Protein AF-A0A7C5A8G0-F1 (afdb_monomer_lite)

Structure (mmCIF, N/CA/C/O backbone):
data_AF-A0A7C5A8G0-F1
#
_entry.id   AF-A0A7C5A8G0-F1
#
loop_
_atom_site.group_PDB
_atom_site.id
_atom_site.type_symbol
_atom_site.label_atom_id
_atom_site.label_alt_id
_atom_site.label_comp_id
_atom_site.label_asym_id
_atom_site.label_entity_id
_atom_site.label_seq_id
_atom_site.pdbx_PDB_ins_code
_atom_site.Cartn_x
_atom_site.Cartn_y
_atom_site.Cartn_z
_atom_site.occupancy
_atom_site.B_iso_or_equiv
_atom_site.auth_seq_id
_atom_site.auth_comp_id
_atom_site.auth_asym_id
_atom_site.auth_atom_id
_atom_site.pdbx_PDB_model_num
ATOM 1 N N . TYR A 1 1 ? 2.448 8.445 12.279 1.00 67.62 1 TYR A N 1
ATOM 2 C CA . TYR A 1 1 ? 3.426 7.585 11.584 1.00 67.62 1 TYR A CA 1
ATOM 3 C C . TYR A 1 1 ? 4.243 8.452 10.649 1.00 67.62 1 TYR A C 1
ATOM 5 O O . TYR A 1 1 ? 3.678 9.386 10.097 1.00 67.62 1 TYR A O 1
ATOM 13 N N . ILE A 1 2 ? 5.535 8.166 10.499 1.00 77.94 2 ILE A N 1
ATOM 14 C CA . ILE A 1 2 ? 6.383 8.774 9.469 1.00 77.94 2 ILE A CA 1
ATOM 15 C C . ILE A 1 2 ? 6.802 7.627 8.556 1.00 77.94 2 ILE A C 1
ATOM 17 O O . ILE A 1 2 ? 7.380 6.653 9.036 1.00 77.94 2 ILE A O 1
ATOM 21 N N . LEU A 1 3 ? 6.428 7.706 7.281 1.00 83.38 3 LEU A N 1
ATOM 22 C CA . LEU A 1 3 ? 6.881 6.760 6.271 1.00 83.38 3 LEU A CA 1
ATOM 23 C C . LEU A 1 3 ? 8.239 7.234 5.772 1.00 83.38 3 LEU A C 1
ATOM 25 O O . LEU A 1 3 ? 8.398 8.407 5.437 1.00 83.38 3 LEU A O 1
ATOM 29 N N . ASP A 1 4 ? 9.204 6.325 5.720 1.00 85.75 4 ASP A N 1
ATOM 30 C CA . ASP A 1 4 ? 10.425 6.570 4.972 1.00 85.75 4 ASP A CA 1
ATOM 31 C C . ASP A 1 4 ? 10.067 6.402 3.492 1.00 85.75 4 ASP A C 1
ATOM 33 O O . ASP A 1 4 ? 10.243 5.334 2.920 1.00 85.75 4 ASP A O 1
ATOM 37 N N . GLU A 1 5 ? 9.540 7.457 2.864 1.00 86.88 5 GLU A N 1
ATOM 38 C CA . GLU A 1 5 ? 9.231 7.529 1.430 1.00 86.88 5 GLU A CA 1
ATOM 39 C C . GLU A 1 5 ? 9.776 8.818 0.820 1.00 86.88 5 GLU A C 1
ATOM 41 O O . GLU A 1 5 ? 9.661 9.888 1.412 1.00 86.88 5 GLU A O 1
ATOM 46 N N . SER A 1 6 ? 10.409 8.708 -0.348 1.00 86.44 6 SER A N 1
ATOM 47 C CA . SER A 1 6 ? 10.955 9.879 -1.049 1.00 86.44 6 SER A CA 1
ATOM 48 C C . SER A 1 6 ? 9.924 10.536 -1.964 1.00 86.44 6 SER A C 1
ATOM 50 O O . SER A 1 6 ? 10.071 11.706 -2.311 1.00 86.44 6 SER A O 1
ATOM 52 N N . TRP A 1 7 ? 8.898 9.783 -2.368 1.00 89.94 7 TRP A N 1
ATOM 53 C CA . TRP A 1 7 ? 7.901 10.204 -3.341 1.00 89.94 7 TRP A CA 1
ATOM 54 C C . TRP A 1 7 ? 6.642 9.323 -3.262 1.00 89.94 7 TRP A C 1
ATOM 56 O O . TRP A 1 7 ? 6.692 8.179 -2.808 1.00 89.94 7 TRP A O 1
ATOM 66 N N . SER A 1 8 ? 5.512 9.862 -3.721 1.00 91.69 8 SER A N 1
ATOM 67 C CA . SER A 1 8 ? 4.250 9.143 -3.901 1.00 91.69 8 SER A CA 1
ATOM 68 C C . SER A 1 8 ? 3.489 9.720 -5.089 1.00 91.69 8 SER A C 1
ATOM 70 O O . SER A 1 8 ? 3.433 10.938 -5.255 1.00 91.69 8 SER A O 1
ATOM 72 N N . ASP A 1 9 ? 2.814 8.857 -5.846 1.00 91.00 9 ASP A N 1
ATOM 73 C CA . ASP A 1 9 ? 1.920 9.257 -6.940 1.00 91.00 9 ASP A CA 1
ATOM 74 C C . ASP A 1 9 ? 0.760 10.157 -6.473 1.00 91.00 9 ASP A C 1
ATOM 76 O O . A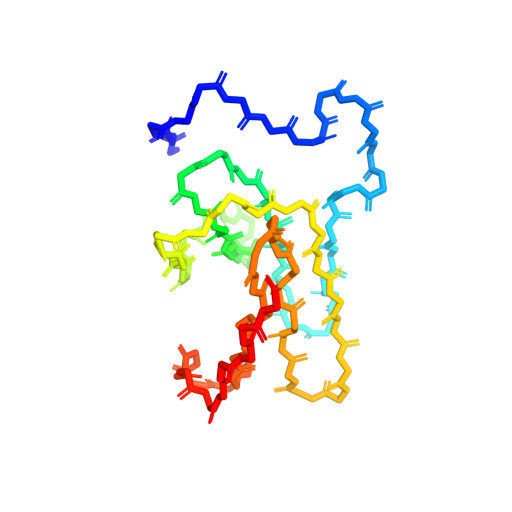SP A 1 9 ? 0.180 10.889 -7.275 1.00 91.00 9 ASP A O 1
ATOM 80 N N . ILE A 1 10 ? 0.429 10.144 -5.175 1.00 92.12 10 ILE A N 1
ATOM 81 C CA . ILE A 1 10 ? -0.599 11.022 -4.591 1.00 92.12 10 ILE A CA 1
ATOM 82 C C . ILE A 1 10 ? -0.219 12.502 -4.724 1.00 92.12 10 ILE A C 1
ATOM 84 O O . ILE A 1 10 ? -1.112 13.345 -4.819 1.00 92.12 10 ILE A O 1
ATOM 88 N N . LEU A 1 11 ? 1.081 12.821 -4.758 1.00 89.62 11 LEU A N 1
ATOM 89 C CA . LEU A 1 11 ? 1.562 14.193 -4.948 1.00 89.62 11 LEU A CA 1
ATOM 90 C C . LEU A 1 11 ? 1.151 14.757 -6.314 1.00 89.62 11 LEU A C 1
ATOM 92 O O . LEU A 1 11 ? 0.880 15.948 -6.423 1.00 89.62 11 LEU A O 1
ATOM 96 N N . GLU A 1 12 ? 1.065 13.893 -7.326 1.00 91.06 12 GLU A N 1
ATOM 97 C CA . GLU A 1 12 ? 0.687 14.260 -8.692 1.00 91.06 12 GLU A CA 1
ATOM 98 C C . GLU A 1 12 ? -0.824 14.113 -8.922 1.00 91.06 12 GLU A C 1
ATOM 100 O O . GLU A 1 12 ? -1.431 14.870 -9.680 1.00 91.06 12 GLU A O 1
ATOM 105 N N . THR A 1 13 ? -1.471 13.130 -8.279 1.00 90.06 13 THR A N 1
ATOM 106 C CA . THR A 1 13 ? -2.914 12.912 -8.428 1.00 90.06 13 THR A CA 1
ATOM 107 C C . THR A 1 13 ? -3.561 12.176 -7.259 1.00 90.06 13 THR A C 1
ATOM 109 O O . THR A 1 13 ? -3.197 11.060 -6.889 1.00 90.06 13 THR A O 1
ATOM 112 N N . HIS A 1 14 ? -4.647 12.755 -6.743 1.00 86.75 14 HIS A N 1
ATOM 113 C CA . HIS A 1 14 ? -5.449 12.160 -5.674 1.00 86.75 14 HIS A CA 1
ATOM 114 C C . HIS A 1 14 ? -6.084 10.809 -6.050 1.00 86.75 14 HIS A C 1
ATOM 116 O O . HIS A 1 14 ? -6.417 10.039 -5.157 1.00 86.75 14 HIS A O 1
ATOM 122 N N . HIS A 1 15 ? -6.211 10.475 -7.342 1.00 87.62 15 HIS A N 1
ATOM 123 C CA . HIS A 1 15 ? -6.711 9.166 -7.791 1.00 87.62 15 HIS A CA 1
ATOM 124 C C . HIS A 1 15 ? -5.789 8.000 -7.403 1.00 87.62 15 HIS A C 1
ATOM 126 O O . HIS A 1 15 ? -6.183 6.841 -7.504 1.00 87.62 15 HIS A O 1
ATOM 132 N N . ALA A 1 16 ? -4.550 8.289 -7.002 1.00 91.44 16 ALA A N 1
ATOM 133 C CA . ALA A 1 16 ? -3.622 7.290 -6.492 1.00 91.44 16 ALA A CA 1
ATOM 134 C C . ALA A 1 16 ? -3.978 6.816 -5.072 1.00 91.44 16 ALA A C 1
ATOM 136 O O . ALA A 1 16 ? -3.609 5.709 -4.681 1.00 91.44 16 ALA A O 1
ATOM 137 N N . PHE A 1 17 ? -4.710 7.639 -4.314 1.00 94.56 17 PHE A N 1
ATOM 138 C CA . PHE A 1 17 ? -5.270 7.267 -3.022 1.00 94.56 17 PHE A CA 1
ATOM 139 C C . PHE A 1 17 ? -6.504 6.391 -3.234 1.00 94.56 17 PHE A C 1
ATOM 141 O O . PHE A 1 17 ? -7.432 6.776 -3.947 1.00 94.56 17 PHE A O 1
ATOM 148 N N . LEU A 1 18 ? -6.541 5.233 -2.579 1.00 96.12 18 LEU A N 1
ATOM 149 C CA . LEU A 1 18 ? -7.652 4.297 -2.711 1.00 96.12 18 LEU A CA 1
ATOM 150 C C . LEU A 1 18 ? -8.212 3.935 -1.341 1.00 96.12 18 LEU A C 1
ATOM 152 O O . LEU A 1 18 ? -7.516 3.352 -0.515 1.00 96.12 18 LEU A O 1
ATOM 156 N N . ILE A 1 19 ? -9.486 4.242 -1.116 1.00 95.38 19 ILE A N 1
ATOM 157 C CA . ILE A 1 19 ? -10.196 3.913 0.121 1.00 95.38 19 ILE A CA 1
ATOM 158 C C . ILE A 1 19 ? -11.097 2.699 -0.078 1.00 95.38 19 ILE A C 1
ATOM 160 O O . ILE A 1 19 ? -11.830 2.628 -1.063 1.00 95.38 19 ILE A O 1
ATOM 164 N N . ASP A 1 20 ? -11.094 1.797 0.898 1.00 93.75 20 ASP A N 1
ATOM 165 C CA . ASP A 1 20 ? -12.122 0.779 1.049 1.00 93.75 20 ASP A CA 1
ATOM 166 C C . ASP A 1 20 ? -12.932 1.030 2.323 1.00 93.75 20 ASP A C 1
ATOM 168 O O . ASP A 1 20 ? -12.498 0.816 3.461 1.00 93.75 20 ASP A O 1
ATOM 172 N N . LYS A 1 21 ? -14.164 1.488 2.099 1.00 92.69 21 LYS A N 1
ATOM 173 C CA . LYS A 1 21 ? -15.116 1.809 3.159 1.00 92.69 21 LYS A CA 1
ATOM 174 C C . LYS A 1 21 ? -15.727 0.569 3.810 1.00 92.69 21 LYS A C 1
ATOM 176 O O . LYS A 1 21 ? -16.170 0.674 4.948 1.00 92.69 21 LYS A O 1
ATOM 181 N N . LYS A 1 22 ? -15.759 -0.580 3.124 1.00 91.19 22 LYS A N 1
ATOM 182 C CA . LYS A 1 22 ? -16.293 -1.840 3.666 1.00 91.19 22 LYS A CA 1
ATOM 183 C C . LYS A 1 22 ? -15.407 -2.334 4.808 1.00 91.19 22 LYS A C 1
ATOM 185 O O . LYS A 1 22 ? -15.920 -2.697 5.863 1.00 91.19 22 LYS A O 1
ATOM 190 N N . HIS A 1 23 ? -14.089 -2.282 4.620 1.00 91.44 23 HIS A N 1
ATOM 191 C CA . HIS A 1 23 ? -13.114 -2.765 5.603 1.00 91.44 23 HIS A CA 1
ATOM 192 C C . HIS A 1 23 ? -12.513 -1.654 6.489 1.00 91.44 23 HIS A C 1
ATOM 194 O O . HIS A 1 23 ? -11.799 -1.938 7.455 1.00 91.44 23 HIS A O 1
ATOM 200 N N . ASN A 1 24 ? -12.864 -0.386 6.242 1.00 95.12 24 ASN A N 1
ATOM 201 C CA . ASN A 1 24 ? -12.330 0.791 6.937 1.00 95.12 24 ASN A CA 1
ATOM 202 C C . ASN A 1 24 ? -10.801 0.906 6.835 1.00 95.12 24 ASN A C 1
ATOM 204 O O . ASN A 1 24 ? -10.094 1.094 7.838 1.00 95.12 24 ASN A O 1
ATOM 208 N N . ILE A 1 25 ? -10.304 0.775 5.606 1.00 95.62 25 ILE A N 1
ATOM 209 C CA . ILE A 1 25 ? -8.888 0.876 5.261 1.00 95.62 25 ILE A CA 1
ATOM 210 C C . ILE A 1 25 ? -8.672 1.801 4.058 1.00 95.62 25 ILE A C 1
ATOM 212 O O . ILE A 1 25 ? -9.591 2.091 3.296 1.00 95.62 25 ILE A O 1
ATOM 216 N N . PHE A 1 26 ? -7.441 2.251 3.855 1.00 96.06 26 PHE A N 1
ATOM 217 C CA . PHE A 1 26 ? -7.013 2.887 2.615 1.00 96.06 26 PHE A CA 1
ATOM 218 C C . PHE A 1 26 ? -5.596 2.463 2.241 1.00 96.06 26 PHE A C 1
ATOM 220 O O . PHE A 1 26 ? -4.803 2.056 3.092 1.00 96.06 26 PHE A O 1
ATOM 227 N N . PHE A 1 27 ? -5.285 2.597 0.958 1.00 96.88 27 PHE A N 1
ATOM 228 C CA . PHE A 1 27 ? -3.985 2.331 0.373 1.00 96.88 27 PHE A CA 1
ATOM 229 C C . PHE A 1 27 ? -3.265 3.635 0.007 1.00 96.88 27 PHE A C 1
ATOM 231 O O . PHE A 1 27 ? -3.865 4.547 -0.568 1.00 96.88 27 PHE A O 1
ATOM 238 N N . LEU A 1 28 ? -1.966 3.690 0.308 1.00 96.19 28 LEU A N 1
ATOM 239 C CA . LEU A 1 28 ? -1.038 4.727 -0.135 1.00 96.19 28 LEU A CA 1
ATOM 240 C C . LEU A 1 28 ? 0.069 4.103 -1.000 1.00 96.19 28 LEU A C 1
ATOM 242 O O . LEU A 1 28 ? 0.796 3.238 -0.500 1.00 96.19 28 LEU A O 1
ATOM 246 N N . PRO A 1 29 ? 0.244 4.549 -2.255 1.00 96.50 29 PRO A N 1
ATOM 247 C CA . PRO A 1 29 ? 1.422 4.223 -3.044 1.00 96.50 29 PRO A CA 1
ATOM 248 C C . PRO A 1 29 ? 2.643 5.013 -2.562 1.00 96.50 29 PRO A C 1
ATOM 250 O O . PRO A 1 29 ? 2.520 6.167 -2.143 1.00 96.50 29 PRO A O 1
ATOM 253 N N . GLY A 1 30 ? 3.823 4.416 -2.671 1.00 94.75 30 GLY A N 1
ATOM 254 C CA . GLY A 1 30 ? 5.116 5.018 -2.369 1.00 94.75 30 GLY A CA 1
ATOM 255 C C . GLY A 1 30 ? 6.218 4.449 -3.268 1.00 94.75 30 GLY A C 1
ATOM 256 O O . GLY A 1 30 ? 6.044 3.414 -3.918 1.00 94.75 30 GLY A O 1
ATOM 257 N N . SER A 1 31 ? 7.354 5.145 -3.338 1.00 92.88 31 SER A N 1
ATOM 258 C CA . SER A 1 31 ? 8.484 4.738 -4.183 1.00 92.88 31 SER A CA 1
ATOM 259 C C . SER A 1 31 ? 9.185 3.472 -3.684 1.00 92.88 31 SER A C 1
ATOM 261 O O . SER A 1 31 ? 9.814 2.772 -4.479 1.00 92.88 31 SER A O 1
ATOM 263 N N . ARG A 1 32 ? 9.088 3.154 -2.388 1.00 92.25 32 ARG A N 1
ATOM 264 C CA . ARG A 1 32 ? 9.688 1.956 -1.775 1.00 92.25 32 ARG A CA 1
ATOM 265 C C . ARG A 1 32 ? 8.676 0.858 -1.469 1.00 92.25 32 ARG A C 1
ATOM 267 O O . ARG A 1 32 ? 9.079 -0.300 -1.278 1.00 92.25 32 ARG A O 1
ATOM 274 N N . GLY A 1 33 ? 7.391 1.192 -1.430 1.00 94.50 33 GLY A N 1
ATOM 275 C CA . GLY A 1 33 ? 6.342 0.210 -1.236 1.00 94.50 33 GLY A CA 1
ATOM 276 C C . GLY A 1 33 ? 4.920 0.729 -1.387 1.00 94.50 33 GLY A C 1
ATOM 277 O O . GLY A 1 33 ? 4.656 1.856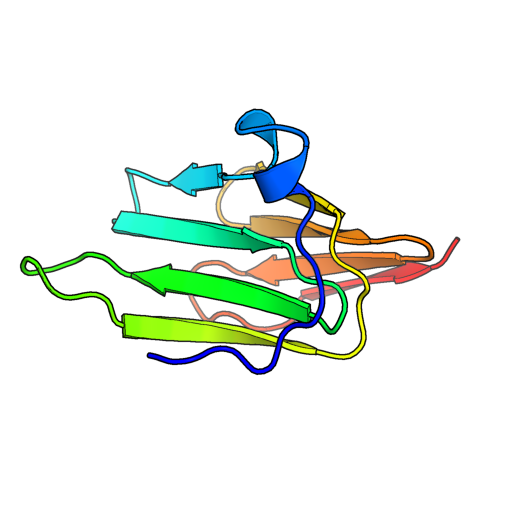 -1.784 1.00 94.50 33 GLY A O 1
ATOM 278 N N . GLY A 1 34 ? 3.977 -0.138 -1.038 1.00 95.81 34 GLY A N 1
ATOM 279 C CA . GLY A 1 34 ? 2.573 0.200 -0.847 1.00 95.81 34 GLY A CA 1
ATOM 280 C C . GLY A 1 34 ? 2.159 0.002 0.608 1.00 95.81 34 GLY A C 1
ATOM 281 O O . GLY A 1 34 ? 2.587 -0.961 1.250 1.00 95.81 34 GLY A O 1
ATOM 282 N N . TYR A 1 35 ? 1.315 0.887 1.130 1.00 96.38 35 TYR A N 1
ATOM 283 C CA . TYR A 1 35 ? 0.930 0.884 2.541 1.00 96.38 35 TYR A C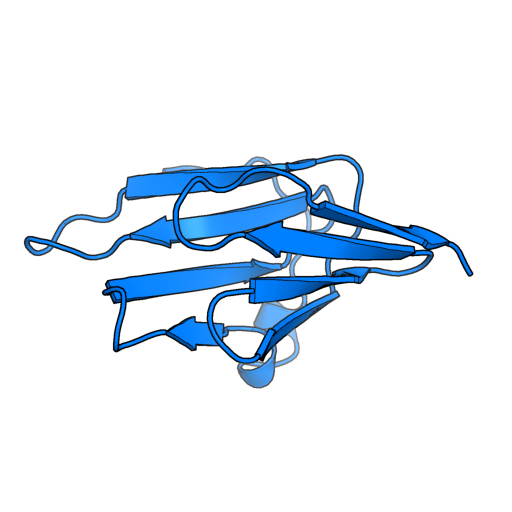A 1
ATOM 284 C C . TYR A 1 35 ? -0.577 0.817 2.703 1.00 96.38 35 TYR A C 1
ATOM 286 O O . TYR A 1 35 ? -1.296 1.651 2.160 1.00 96.38 35 TYR A O 1
ATOM 294 N N . VAL A 1 36 ? -1.044 -0.134 3.506 1.00 96.44 36 VAL A N 1
ATOM 295 C CA . VAL A 1 36 ? -2.450 -0.249 3.892 1.00 96.44 36 VAL A CA 1
ATOM 296 C C . VAL A 1 36 ? -2.606 0.241 5.319 1.00 96.44 36 VAL A C 1
ATOM 298 O O . VAL A 1 36 ? -1.997 -0.303 6.245 1.00 96.44 36 VAL A O 1
ATOM 301 N N . PHE A 1 37 ? -3.441 1.252 5.506 1.00 96.62 37 PHE A N 1
ATOM 302 C CA . PHE A 1 37 ? -3.788 1.794 6.811 1.00 96.62 37 PHE A CA 1
ATOM 303 C C . PHE A 1 37 ? -5.247 1.508 7.133 1.00 96.62 37 PHE A C 1
ATOM 305 O O . PHE A 1 37 ? -6.108 1.683 6.283 1.00 96.62 37 PHE A O 1
ATOM 312 N N . SER A 1 38 ? -5.531 1.146 8.380 1.00 96.38 38 SER A N 1
ATOM 313 C CA . SER A 1 38 ? -6.879 1.201 8.939 1.00 96.38 38 SER A CA 1
ATOM 314 C C . SER A 1 38 ? -7.133 2.572 9.549 1.00 96.38 38 SER A C 1
ATOM 316 O O . SER A 1 38 ? -6.214 3.176 10.106 1.00 96.38 38 SER A O 1
ATOM 318 N N . TYR A 1 39 ? -8.382 3.029 9.466 1.00 96.44 39 TYR A N 1
ATOM 319 C CA . TYR A 1 39 ? -8.881 4.229 10.142 1.00 96.44 39 TYR A CA 1
ATOM 320 C C . TYR A 1 39 ? -10.004 3.919 11.150 1.00 96.44 39 TYR A C 1
ATOM 322 O O . TYR A 1 39 ? -10.770 4.802 11.531 1.00 96.44 39 TYR A O 1
ATOM 330 N N . GLN A 1 40 ? -10.128 2.662 11.588 1.00 95.94 40 GLN A N 1
ATOM 331 C CA . GLN A 1 40 ? -11.137 2.259 12.571 1.00 95.94 40 GLN A CA 1
ATOM 332 C C . GLN A 1 40 ? -10.928 2.944 13.929 1.00 95.94 40 GLN A C 1
ATOM 334 O O . GLN A 1 40 ? -9.799 3.188 14.358 1.00 95.94 40 GLN A O 1
ATOM 339 N N . ASN A 1 41 ? -12.031 3.179 14.647 1.00 95.44 41 ASN A N 1
ATOM 340 C CA . ASN A 1 41 ? -12.035 3.781 15.986 1.00 95.44 41 ASN A CA 1
ATOM 341 C C . ASN A 1 41 ? -11.310 5.138 16.043 1.00 95.44 41 ASN A C 1
ATOM 343 O O . ASN A 1 41 ? -10.586 5.405 17.005 1.00 95.44 41 ASN A O 1
ATOM 347 N N . ASP A 1 42 ? -11.447 5.942 14.983 1.00 93.06 42 ASP A N 1
ATOM 348 C CA . ASP A 1 42 ? -10.819 7.261 14.829 1.00 93.06 42 ASP A CA 1
ATOM 349 C C . ASP A 1 42 ? -9.290 7.244 15.001 1.00 93.06 42 ASP A C 1
ATOM 351 O O . ASP A 1 42 ? -8.670 8.217 15.437 1.00 93.06 42 ASP A O 1
ATOM 355 N N . LYS A 1 43 ? -8.654 6.112 14.672 1.00 95.12 43 LYS A N 1
ATOM 356 C CA . LYS A 1 43 ? -7.209 5.915 14.795 1.00 95.12 43 LYS A CA 1
ATOM 357 C C . LYS A 1 43 ? -6.624 5.379 13.503 1.00 95.12 43 LYS A C 1
ATOM 359 O O . LYS A 1 43 ? -7.066 4.366 12.975 1.00 95.12 43 LYS A O 1
ATOM 364 N N . LEU A 1 44 ? -5.551 6.023 13.050 1.00 95.56 44 LEU A N 1
ATOM 365 C CA . LEU A 1 44 ? -4.738 5.510 11.956 1.00 95.56 44 LEU A CA 1
ATOM 366 C C . LEU A 1 44 ? -3.794 4.421 12.466 1.00 95.56 44 LEU A C 1
ATOM 368 O O . LEU A 1 44 ? -3.016 4.658 13.392 1.00 95.56 44 LEU A O 1
ATOM 372 N N . LYS A 1 45 ? -3.824 3.247 11.833 1.00 95.69 45 LYS A N 1
ATOM 373 C CA . LYS A 1 45 ? -2.925 2.120 12.125 1.00 95.69 45 LYS A CA 1
ATOM 374 C C . LYS A 1 45 ? -2.407 1.515 10.827 1.00 95.69 45 LYS A C 1
ATOM 376 O O . LYS A 1 45 ? -3.201 1.167 9.963 1.00 95.69 45 LYS A O 1
ATOM 381 N N . LEU A 1 46 ? -1.092 1.340 10.709 1.00 95.50 46 LEU A N 1
ATOM 382 C CA . LEU A 1 46 ? -0.498 0.594 9.598 1.00 95.50 46 LEU A CA 1
ATOM 383 C C . LEU A 1 46 ? -0.839 -0.898 9.745 1.00 95.50 46 LEU A C 1
ATOM 385 O O . LEU A 1 46 ? -0.494 -1.512 10.755 1.00 95.50 46 LEU A O 1
ATOM 389 N N . VAL A 1 47 ? -1.542 -1.456 8.762 1.00 95.19 47 VAL A N 1
ATOM 390 C CA . VAL A 1 47 ? -1.997 -2.856 8.736 1.00 95.19 47 VAL A CA 1
ATOM 391 C C . VAL A 1 47 ? -1.036 -3.715 7.929 1.00 95.19 47 VAL A C 1
ATOM 393 O O . VAL A 1 47 ? -0.666 -4.805 8.363 1.00 95.19 47 VAL A O 1
ATOM 396 N N . LYS A 1 48 ? -0.591 -3.208 6.776 1.00 95.81 48 LYS A N 1
ATOM 397 C CA . LYS A 1 48 ? 0.308 -3.933 5.882 1.00 95.81 48 LYS A CA 1
ATOM 398 C C . LYS A 1 48 ? 1.265 -2.988 5.170 1.00 95.81 48 LYS A C 1
ATOM 400 O O . LYS A 1 48 ? 0.869 -1.920 4.709 1.00 95.81 48 LYS A O 1
ATOM 405 N N . THR A 1 49 ? 2.503 -3.449 5.030 1.00 95.56 49 THR A N 1
ATOM 406 C CA . THR A 1 49 ? 3.492 -2.888 4.109 1.00 95.56 49 THR A CA 1
ATOM 407 C C . THR A 1 49 ? 3.777 -3.909 3.020 1.00 95.56 49 THR A C 1
ATOM 409 O O . THR A 1 49 ? 3.992 -5.091 3.306 1.00 95.56 49 THR A O 1
ATOM 412 N N . VAL A 1 50 ? 3.795 -3.446 1.777 1.00 94.56 50 VAL A N 1
ATOM 413 C CA . VAL A 1 50 ? 4.235 -4.206 0.609 1.00 94.56 50 VAL A CA 1
ATOM 414 C C . VAL A 1 50 ? 5.525 -3.580 0.126 1.00 94.56 50 VAL A C 1
ATOM 416 O O . VAL A 1 50 ? 5.505 -2.538 -0.515 1.00 94.56 50 VAL A O 1
ATOM 419 N N . SER A 1 51 ? 6.645 -4.184 0.501 1.00 93.06 51 SER A N 1
ATOM 420 C CA . SER A 1 51 ? 7.979 -3.683 0.168 1.00 93.06 51 SER A CA 1
ATOM 421 C C . SER A 1 51 ? 8.427 -4.139 -1.223 1.00 93.06 51 SER A C 1
ATOM 423 O O . SER A 1 51 ? 7.846 -5.056 -1.805 1.00 93.06 51 SER A O 1
ATOM 425 N N . GLN A 1 52 ? 9.524 -3.551 -1.713 1.00 90.56 52 GLN A N 1
ATOM 426 C CA . GLN A 1 52 ? 10.166 -3.929 -2.983 1.00 90.56 52 GLN A CA 1
ATOM 427 C C . GLN A 1 52 ? 9.229 -3.775 -4.186 1.00 90.56 52 GLN A C 1
ATOM 429 O O . GLN A 1 52 ? 9.241 -4.581 -5.118 1.00 90.56 52 GLN A O 1
ATOM 434 N N . ILE A 1 53 ? 8.388 -2.748 -4.144 1.00 93.56 53 ILE A N 1
ATOM 435 C CA . ILE A 1 53 ? 7.554 -2.332 -5.259 1.00 93.56 53 ILE A CA 1
ATOM 436 C C . ILE A 1 53 ? 7.551 -0.807 -5.293 1.00 93.56 53 ILE A C 1
ATOM 438 O O . ILE A 1 53 ? 7.332 -0.164 -4.272 1.00 93.56 53 ILE A O 1
ATOM 442 N N . SER A 1 54 ? 7.805 -0.236 -6.465 1.00 94.88 54 SER A N 1
ATOM 443 C CA . SER A 1 54 ? 7.528 1.175 -6.733 1.00 94.88 54 SER A CA 1
ATOM 444 C C . SER A 1 54 ? 6.033 1.271 -7.022 1.00 94.88 54 SER A C 1
ATOM 446 O O . SER A 1 54 ? 5.607 1.057 -8.156 1.00 94.88 54 SER A O 1
ATOM 448 N N . ALA A 1 55 ? 5.219 1.406 -5.972 1.00 96.25 55 ALA A N 1
ATOM 449 C CA . ALA A 1 55 ? 3.770 1.323 -6.099 1.00 96.25 55 ALA A CA 1
ATOM 450 C C . ALA A 1 55 ? 3.220 2.600 -6.739 1.00 96.25 55 ALA A C 1
ATOM 452 O O . ALA A 1 55 ? 3.546 3.709 -6.323 1.00 96.25 55 ALA A O 1
ATOM 453 N N . ARG A 1 56 ? 2.336 2.434 -7.724 1.00 95.25 56 ARG A N 1
ATOM 454 C CA . ARG A 1 56 ? 1.702 3.539 -8.458 1.00 95.25 56 ARG A CA 1
ATOM 455 C C . ARG A 1 56 ? 0.218 3.627 -8.160 1.00 95.25 56 ARG A C 1
ATOM 457 O O . ARG A 1 56 ? -0.327 4.678 -7.824 1.00 95.25 56 ARG A O 1
ATOM 464 N N . ARG A 1 57 ? -0.465 2.492 -8.279 1.00 95.75 57 ARG A N 1
ATOM 465 C CA . ARG A 1 57 ? -1.911 2.374 -8.096 1.00 95.75 57 ARG A CA 1
ATOM 466 C C . ARG A 1 57 ? -2.235 1.101 -7.351 1.00 95.75 57 ARG A C 1
ATOM 468 O O . ARG A 1 57 ? -1.447 0.158 -7.328 1.00 95.75 57 ARG A O 1
ATOM 475 N N . ALA A 1 58 ? -3.435 1.070 -6.803 1.00 96.81 58 ALA A N 1
ATOM 476 C CA . ALA A 1 58 ? -4.042 -0.172 -6.398 1.00 96.81 58 ALA A CA 1
ATOM 477 C C . ALA A 1 58 ? -5.509 -0.212 -6.821 1.00 96.81 58 ALA A C 1
ATOM 479 O O . ALA A 1 58 ? -6.082 0.819 -7.181 1.00 96.81 58 ALA A O 1
ATOM 480 N N . ILE A 1 59 ? -6.106 -1.398 -6.788 1.00 96.25 59 ILE A N 1
ATOM 481 C CA . ILE A 1 59 ? -7.543 -1.595 -6.960 1.00 96.25 59 ILE A CA 1
ATOM 482 C C . ILE A 1 59 ? -8.005 -2.773 -6.100 1.00 96.25 59 ILE A C 1
ATOM 484 O O . ILE A 1 59 ? -7.321 -3.794 -6.018 1.00 96.25 59 ILE A O 1
ATOM 488 N N . TYR A 1 60 ? -9.166 -2.612 -5.470 1.00 94.19 60 TYR A N 1
ATOM 489 C CA . TYR A 1 60 ? -9.856 -3.679 -4.754 1.00 94.19 60 TYR A CA 1
ATOM 490 C C . TYR A 1 60 ? -10.798 -4.401 -5.718 1.00 94.19 60 TYR A C 1
ATOM 492 O O . TYR A 1 60 ? -11.623 -3.762 -6.378 1.00 94.19 60 TYR A O 1
ATOM 500 N N . ILE A 1 61 ? -10.662 -5.721 -5.830 1.00 94.56 61 ILE A N 1
ATOM 501 C CA . ILE A 1 61 ? -11.548 -6.567 -6.636 1.00 94.56 61 ILE A CA 1
ATOM 502 C C . ILE A 1 61 ? -11.923 -7.780 -5.786 1.00 94.56 61 ILE A C 1
ATOM 504 O O . ILE A 1 61 ? -11.074 -8.616 -5.485 1.00 94.56 61 ILE A O 1
ATOM 508 N N . ASN A 1 62 ? -13.210 -7.894 -5.448 1.00 92.06 62 ASN A N 1
ATOM 509 C CA . ASN A 1 62 ? -13.719 -8.823 -4.433 1.00 92.06 62 ASN A CA 1
ATOM 510 C C . ASN A 1 62 ? -13.078 -8.541 -3.064 1.00 92.06 62 ASN A C 1
ATOM 512 O O . ASN A 1 62 ? -13.225 -7.424 -2.583 1.00 92.06 62 ASN A O 1
ATOM 516 N N . ASP A 1 63 ? -12.400 -9.519 -2.465 1.00 92.25 63 ASP A N 1
ATOM 517 C CA . ASP A 1 63 ? -11.661 -9.373 -1.203 1.00 92.25 63 ASP A CA 1
ATOM 518 C C . ASP A 1 63 ? -10.139 -9.492 -1.456 1.00 92.25 63 ASP A C 1
ATOM 520 O O . ASP A 1 63 ?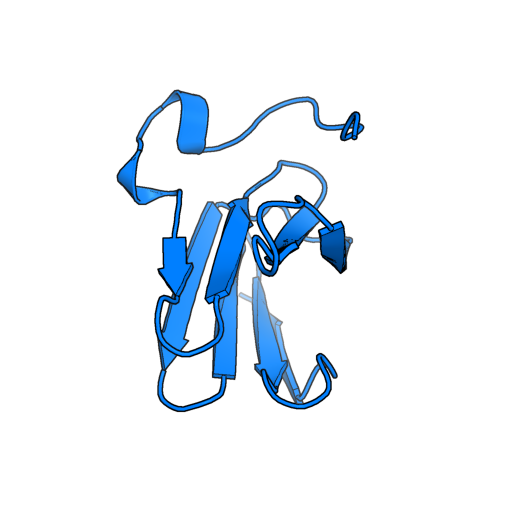 -9.399 -10.119 -0.695 1.00 92.25 63 ASP A O 1
ATOM 524 N N . TYR A 1 64 ? -9.680 -8.929 -2.581 1.00 96.00 64 TYR A N 1
ATOM 525 C CA . TYR A 1 64 ? -8.274 -8.877 -2.972 1.00 96.00 64 TYR A CA 1
ATOM 526 C C . TYR A 1 64 ? -7.831 -7.457 -3.323 1.00 96.00 64 TYR A C 1
ATOM 528 O O . TYR A 1 64 ? -8.464 -6.757 -4.120 1.00 96.00 64 TYR A O 1
ATOM 536 N N . LEU A 1 65 ? -6.643 -7.098 -2.839 1.00 97.19 65 LEU A N 1
ATOM 537 C CA . LEU A 1 65 ? -5.951 -5.863 -3.182 1.00 97.19 65 LEU A CA 1
ATOM 538 C C . LEU A 1 65 ? -4.884 -6.129 -4.248 1.00 97.19 65 LEU A C 1
ATOM 540 O O . LEU A 1 65 ? -3.887 -6.810 -3.996 1.00 97.19 65 LEU A O 1
ATOM 544 N N . TYR A 1 66 ? -5.065 -5.538 -5.425 1.00 97.69 66 TYR A N 1
ATOM 545 C CA . TYR A 1 66 ? -4.093 -5.557 -6.514 1.00 97.69 66 TYR A CA 1
ATOM 546 C C . TYR A 1 66 ? -3.270 -4.281 -6.464 1.00 97.69 66 TYR A C 1
ATOM 548 O O . TYR A 1 66 ? -3.817 -3.199 -6.648 1.00 97.69 66 TYR A O 1
ATOM 556 N N . ILE A 1 67 ? -1.964 -4.399 -6.250 1.00 97.62 67 ILE A N 1
ATOM 557 C CA . ILE A 1 67 ? -1.037 -3.267 -6.219 1.00 97.62 67 ILE A CA 1
ATOM 558 C C . ILE A 1 67 ? -0.205 -3.311 -7.487 1.00 97.62 67 ILE A C 1
ATOM 560 O O . ILE A 1 67 ? 0.490 -4.292 -7.746 1.00 97.62 67 ILE A O 1
ATOM 564 N N . ILE A 1 68 ? -0.286 -2.244 -8.269 1.00 97.12 68 ILE A N 1
ATOM 565 C CA . ILE A 1 68 ? 0.387 -2.098 -9.553 1.00 97.12 68 ILE A CA 1
ATOM 566 C C . ILE A 1 68 ? 1.609 -1.214 -9.331 1.00 97.12 68 ILE A C 1
ATOM 568 O O . ILE A 1 68 ? 1.481 -0.063 -8.895 1.00 97.12 68 ILE A O 1
ATOM 572 N N . GLY A 1 69 ? 2.784 -1.761 -9.621 1.00 96.31 69 GLY A N 1
ATOM 573 C CA . GLY A 1 69 ? 4.035 -1.021 -9.660 1.00 96.31 69 GLY A CA 1
ATOM 574 C C . GLY A 1 69 ? 4.652 -0.992 -11.051 1.00 96.31 69 GLY A C 1
ATOM 575 O O . GLY A 1 69 ? 4.043 -1.433 -12.022 1.00 96.31 69 GLY A O 1
ATOM 576 N N . ASP A 1 70 ? 5.875 -0.477 -11.125 1.00 95.50 70 ASP A N 1
ATOM 577 C CA . ASP A 1 70 ? 6.564 -0.224 -12.399 1.00 95.50 70 ASP A CA 1
ATOM 578 C C . ASP A 1 70 ? 6.881 -1.489 -13.213 1.00 95.50 70 ASP A C 1
ATOM 580 O O . ASP A 1 70 ? 6.911 -1.429 -14.437 1.00 95.50 70 ASP A O 1
ATOM 584 N N . ASN A 1 71 ? 7.119 -2.619 -12.544 1.00 96.50 71 ASN A N 1
ATOM 585 C CA . ASN A 1 71 ? 7.583 -3.870 -13.161 1.00 96.50 71 ASN A CA 1
ATOM 586 C C . ASN A 1 71 ? 6.834 -5.118 -12.672 1.00 96.50 71 ASN A C 1
ATOM 588 O O . ASN A 1 71 ? 7.220 -6.248 -12.973 1.00 96.50 71 ASN A O 1
ATOM 592 N N . LYS A 1 72 ? 5.819 -4.938 -11.819 1.00 96.88 72 LYS A N 1
ATOM 593 C CA . LYS A 1 72 ? 5.043 -6.053 -11.279 1.00 96.88 72 LYS A CA 1
ATOM 594 C C . LYS A 1 72 ? 3.688 -5.637 -10.732 1.00 96.88 72 LYS A C 1
ATOM 596 O O . LYS A 1 72 ? 3.469 -4.488 -10.345 1.00 96.88 72 LYS A O 1
ATOM 601 N N . ILE A 1 73 ? 2.805 -6.622 -10.619 1.00 97.94 73 ILE A N 1
ATOM 602 C CA . ILE A 1 73 ? 1.573 -6.564 -9.836 1.00 97.94 73 ILE A CA 1
ATOM 603 C C . ILE A 1 73 ? 1.696 -7.526 -8.657 1.00 97.94 73 ILE A C 1
ATOM 605 O O . ILE A 1 73 ? 1.990 -8.709 -8.838 1.00 97.94 73 ILE A O 1
ATOM 609 N N . THR A 1 74 ? 1.423 -7.037 -7.450 1.00 97.94 74 THR A N 1
ATOM 610 C CA . THR A 1 74 ? 1.332 -7.850 -6.231 1.00 97.94 74 THR A CA 1
ATOM 611 C C . THR A 1 74 ? -0.128 -7.949 -5.802 1.00 97.94 74 THR A C 1
ATOM 613 O O . THR A 1 74 ? -0.799 -6.929 -5.674 1.00 97.94 74 THR A O 1
ATOM 616 N N . VAL A 1 75 ? -0.618 -9.169 -5.570 1.00 97.88 75 VAL A N 1
ATOM 617 C CA . VAL A 1 75 ? -1.999 -9.430 -5.137 1.00 97.88 75 VAL A CA 1
ATOM 618 C C . VAL A 1 75 ? -1.996 -9.916 -3.695 1.00 97.88 75 VAL A C 1
ATOM 620 O O . VAL A 1 75 ? -1.314 -10.897 -3.376 1.00 97.88 75 VAL A O 1
ATOM 623 N N . LEU A 1 76 ? -2.755 -9.238 -2.839 1.00 97.50 76 LEU A N 1
ATOM 624 C CA . LEU A 1 76 ? -2.957 -9.612 -1.443 1.00 97.50 76 LEU A CA 1
ATOM 625 C C . LEU A 1 76 ? -4.396 -10.050 -1.195 1.00 97.50 76 LEU A C 1
ATOM 627 O O . LEU A 1 76 ? -5.310 -9.472 -1.775 1.00 97.50 76 LEU A O 1
ATOM 631 N N . ASP A 1 77 ? -4.575 -11.015 -0.301 1.00 95.88 77 ASP A N 1
ATOM 632 C CA . ASP A 1 77 ? -5.867 -11.316 0.318 1.00 95.88 77 ASP A CA 1
ATOM 633 C C . ASP A 1 77 ? -6.183 -10.248 1.381 1.00 95.88 77 ASP A C 1
ATOM 635 O O . ASP A 1 77 ? -5.325 -9.923 2.202 1.00 95.88 77 ASP A O 1
ATOM 639 N N . GLU A 1 78 ? -7.371 -9.647 1.356 1.00 92.44 78 GLU A N 1
ATOM 640 C CA . GLU A 1 78 ? -7.746 -8.584 2.302 1.00 92.44 78 GLU A CA 1
ATOM 641 C C . GLU A 1 78 ? -8.153 -9.104 3.689 1.00 92.44 78 GLU A C 1
ATOM 643 O O . GLU A 1 78 ? -8.221 -8.327 4.645 1.00 92.44 78 GLU A O 1
ATOM 648 N N . ILE A 1 79 ? -8.399 -10.411 3.828 1.00 91.25 79 ILE A N 1
ATOM 649 C CA . ILE A 1 79 ? -8.788 -11.037 5.095 1.00 91.25 79 ILE A CA 1
ATOM 650 C C . ILE A 1 79 ? -7.561 -11.188 5.999 1.00 91.25 79 ILE A C 1
ATOM 652 O O . ILE A 1 79 ? -7.618 -10.849 7.185 1.00 91.25 79 ILE A O 1
ATOM 656 N N . ASP A 1 80 ? -6.444 -11.678 5.453 1.00 93.81 80 ASP A N 1
ATOM 657 C CA . ASP A 1 80 ? -5.234 -12.004 6.222 1.00 93.81 80 ASP A CA 1
ATOM 658 C C . ASP A 1 80 ? -3.958 -11.265 5.770 1.00 93.81 80 ASP A C 1
ATOM 660 O O . ASP A 1 80 ? -2.897 -11.400 6.396 1.00 93.81 80 ASP A O 1
ATOM 664 N N . TRP A 1 81 ? -4.055 -10.443 4.721 1.00 94.94 81 TRP A N 1
ATOM 665 C CA . TRP A 1 81 ? -2.959 -9.671 4.129 1.00 94.94 81 TRP A CA 1
ATOM 666 C C . TRP A 1 81 ? -1.789 -10.518 3.613 1.00 94.94 81 TRP A C 1
ATOM 668 O O . TRP A 1 81 ? -0.658 -10.014 3.497 1.00 94.94 81 TRP A O 1
ATOM 678 N N . GLN A 1 82 ? -2.019 -11.796 3.304 1.00 96.44 82 GLN A N 1
ATOM 679 C CA . GLN A 1 82 ? -1.021 -12.661 2.683 1.00 96.44 82 GLN A CA 1
ATOM 680 C C . GLN A 1 82 ? -0.910 -12.391 1.184 1.00 96.44 82 GLN A C 1
ATOM 682 O O . GLN A 1 82 ? -1.877 -12.051 0.504 1.00 96.44 82 GLN A O 1
ATOM 687 N N . LYS A 1 83 ? 0.311 -12.533 0.654 1.00 96.75 83 LYS A N 1
ATOM 688 C CA . LYS A 1 83 ? 0.554 -12.430 -0.789 1.00 96.75 83 LYS A CA 1
ATOM 689 C C . LYS A 1 83 ? 0.043 -13.702 -1.454 1.00 96.75 83 LYS A C 1
ATOM 691 O O . LYS A 1 83 ? 0.577 -14.776 -1.198 1.00 96.75 83 LYS A O 1
ATOM 696 N N . VAL A 1 84 ? -0.941 -13.559 -2.334 1.00 97.56 84 VAL A N 1
ATOM 697 C CA . VAL A 1 84 ? -1.552 -14.679 -3.064 1.00 97.56 84 VAL A CA 1
ATOM 698 C C . VAL A 1 84 ? -0.879 -14.878 -4.415 1.00 97.56 84 VAL A C 1
ATOM 700 O O . VAL A 1 84 ? -0.701 -16.007 -4.870 1.00 97.56 84 VAL A O 1
ATOM 703 N N . LYS A 1 85 ? -0.489 -13.780 -5.073 1.00 97.19 85 LYS A N 1
ATOM 704 C CA . LYS A 1 85 ? 0.133 -13.836 -6.396 1.00 97.19 85 LYS A CA 1
ATOM 705 C C . LYS A 1 85 ? 1.056 -12.654 -6.651 1.00 97.19 85 LYS A C 1
ATOM 707 O O . LYS A 1 85 ? 0.893 -11.572 -6.088 1.00 97.19 85 LYS A O 1
ATOM 712 N N . GLU A 1 86 ? 2.010 -12.878 -7.540 1.00 97.00 86 GLU A N 1
ATOM 713 C CA . GLU A 1 86 ? 2.864 -11.852 -8.119 1.00 97.00 86 GLU A CA 1
ATOM 714 C C . GLU A 1 86 ? 2.976 -12.104 -9.624 1.00 97.00 86 GLU A C 1
ATOM 716 O O . GLU A 1 86 ? 2.998 -13.255 -10.067 1.00 97.00 86 GLU A 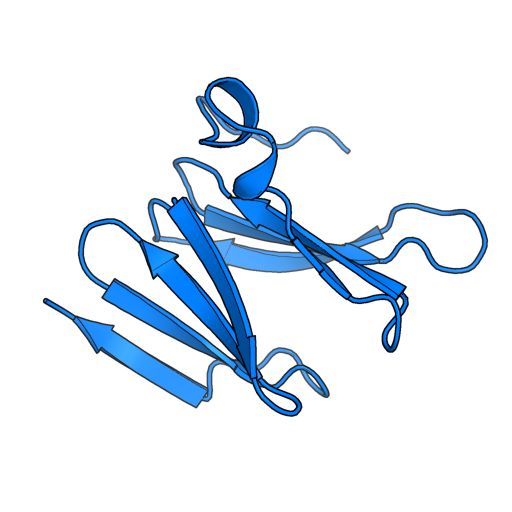O 1
ATOM 721 N N . LEU A 1 87 ? 2.954 -11.029 -10.401 1.00 97.38 87 LEU A N 1
ATOM 722 C CA . LEU A 1 87 ? 3.044 -11.043 -11.857 1.00 97.38 87 LEU A CA 1
ATOM 723 C C . LEU A 1 87 ? 4.098 -10.012 -12.249 1.00 97.38 87 LEU A C 1
ATOM 725 O O . LEU A 1 87 ? 3.906 -8.840 -11.946 1.00 97.38 87 LEU A O 1
ATOM 729 N N . GLU A 1 88 ? 5.180 -10.433 -12.890 1.00 96.75 88 GLU A N 1
ATOM 730 C CA . GLU A 1 88 ? 6.246 -9.548 -13.382 1.00 96.75 88 GLU A CA 1
ATOM 731 C C . GLU A 1 88 ? 6.023 -9.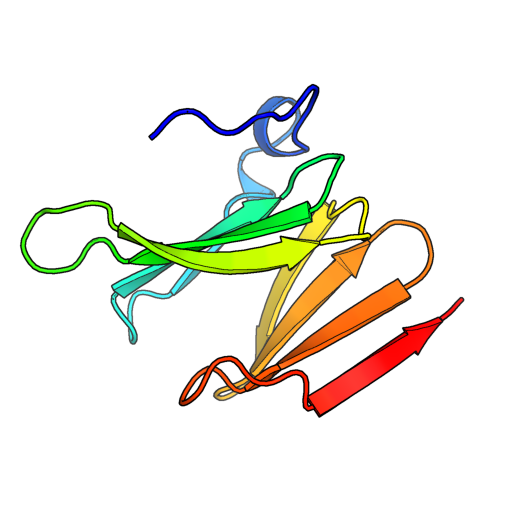214 -14.866 1.00 96.75 88 GLU A C 1
ATOM 733 O O . GLU A 1 88 ? 5.467 -10.041 -15.598 1.00 96.75 88 GLU A O 1
ATOM 738 N N . PHE A 1 89 ? 6.430 -8.017 -15.300 1.00 93.31 89 PHE A N 1
ATOM 739 C CA . PHE A 1 89 ? 6.376 -7.567 -16.697 1.00 93.31 89 PHE A CA 1
ATOM 740 C C . PHE A 1 89 ? 7.441 -6.513 -17.012 1.00 93.31 89 PHE A C 1
ATOM 742 O O . PHE A 1 89 ? 7.877 -5.798 -16.079 1.00 93.31 89 PHE A O 1
#

Foldseek 3Di:
DDDPAPDFLCVVPVQQWADDPVQQWIWTFGQFWIWIWHCPPNDTDTDDTGGPFNFHHWDDDPQWIWTDGDFKIWIAGNVRRDTPDMDGD

Secondary structure (DSSP, 8-state):
-----S--GGGT-GGG-EEETTTTEEEEE-SSEEEEEE-GGG--EEEEEEES--EEEEEEETTEEEEEESSEEEEEETTT--EEEEEE-

Sequence (89 aa):
YILDESWSDILETHHAFLIDKKHNIFFLPGSRGGYVFSYQNDKLKLVKTVSQISARRAIYINDYLYIIGDNKITVLDEIDWQKVKELEF

Radius of gyration: 12.18 Å; chains: 1; bounding box: 27×29×33 Å

pLDDT: mean 93.81, std 4.48, range [67.62, 97.94]